Protein AF-A0A1I5S635-F1 (afdb_monomer_lite)

Structure (mmCIF, N/CA/C/O backbone):
data_AF-A0A1I5S635-F1
#
_entry.id 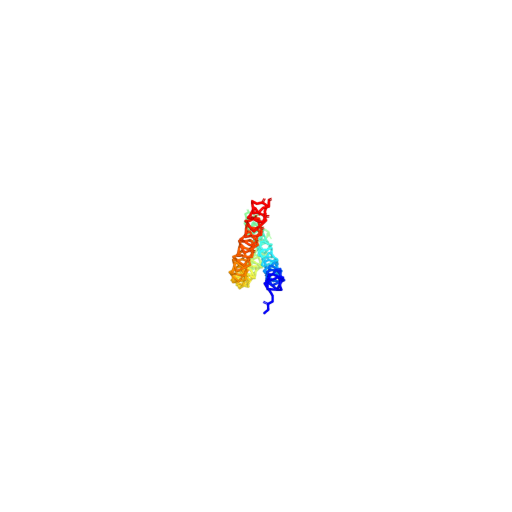  AF-A0A1I5S635-F1
#
loop_
_atom_site.group_PDB
_atom_site.id
_atom_site.type_symbol
_atom_site.label_atom_id
_atom_site.label_alt_id
_atom_site.label_comp_id
_atom_site.label_asym_id
_atom_site.label_entity_id
_atom_site.label_seq_id
_atom_site.pdbx_PDB_ins_code
_atom_site.Cartn_x
_atom_site.Cartn_y
_atom_site.Cartn_z
_atom_site.occupancy
_atom_site.B_iso_or_equiv
_atom_site.auth_seq_id
_atom_site.auth_comp_id
_atom_site.auth_asym_id
_atom_site.auth_atom_id
_atom_site.pdbx_PDB_model_num
ATOM 1 N N . MET A 1 1 ? -28.260 -6.315 23.569 1.00 61.22 1 MET A N 1
ATOM 2 C CA . MET A 1 1 ? -27.018 -7.091 23.327 1.00 61.22 1 MET A CA 1
ATOM 3 C C . MET A 1 1 ? -26.053 -6.811 24.481 1.00 61.22 1 MET A C 1
ATOM 5 O O . MET A 1 1 ? -25.896 -5.645 24.804 1.00 61.22 1 MET A O 1
ATOM 9 N N . SER A 1 2 ? -25.472 -7.822 25.145 1.00 85.19 2 SER A N 1
ATOM 10 C CA . SER A 1 2 ? -24.542 -7.594 26.277 1.00 85.19 2 SER A CA 1
ATOM 11 C C . SER A 1 2 ? -23.299 -6.807 25.829 1.00 85.19 2 SER A C 1
ATOM 13 O O . SER A 1 2 ? -22.791 -7.049 24.735 1.00 85.19 2 SER A O 1
ATOM 15 N N . GLU A 1 3 ? -22.788 -5.899 26.664 1.00 88.12 3 GLU A N 1
ATOM 16 C CA . GLU A 1 3 ? -21.602 -5.075 26.373 1.00 88.12 3 GLU A CA 1
ATOM 17 C C . GLU A 1 3 ? -20.357 -5.927 26.067 1.00 88.12 3 GLU A C 1
ATOM 19 O O . GLU A 1 3 ? -19.627 -5.655 25.117 1.00 88.12 3 GLU A O 1
ATOM 24 N N . SER A 1 4 ? -20.198 -7.063 26.755 1.00 90.56 4 SER A N 1
ATOM 25 C CA . SER A 1 4 ? -19.163 -8.063 26.446 1.00 90.56 4 SER A CA 1
ATOM 26 C C . SER A 1 4 ? -19.337 -8.693 25.055 1.00 90.56 4 SER A C 1
ATOM 28 O O . SER A 1 4 ? -18.358 -8.997 24.372 1.00 90.56 4 SER A O 1
ATOM 30 N N . ARG A 1 5 ? -20.581 -8.901 24.602 1.00 93.50 5 ARG A N 1
ATOM 31 C CA . ARG A 1 5 ? -20.861 -9.393 23.242 1.00 93.50 5 ARG A CA 1
ATOM 32 C C . ARG A 1 5 ? -20.556 -8.310 22.201 1.00 93.50 5 ARG A C 1
ATOM 34 O O . ARG A 1 5 ? -20.018 -8.639 21.151 1.00 93.50 5 ARG A O 1
ATOM 41 N N . ARG A 1 6 ? -20.833 -7.036 22.510 1.00 94.19 6 ARG A N 1
ATOM 42 C CA . ARG A 1 6 ? -20.507 -5.889 21.646 1.00 94.19 6 ARG A CA 1
ATOM 43 C C . ARG A 1 6 ? -18.997 -5.716 21.462 1.00 94.19 6 ARG A C 1
ATOM 45 O O . ARG A 1 6 ? -18.558 -5.601 20.327 1.00 94.19 6 ARG A O 1
ATOM 52 N N . ILE A 1 7 ? -18.216 -5.749 22.545 1.00 96.44 7 ILE A N 1
ATOM 53 C CA . ILE A 1 7 ? -16.745 -5.661 22.483 1.00 96.44 7 ILE A CA 1
ATOM 54 C C . ILE A 1 7 ? -16.181 -6.796 21.623 1.00 96.44 7 ILE A C 1
ATOM 56 O O . ILE A 1 7 ? -15.429 -6.532 20.695 1.00 96.44 7 ILE A O 1
ATOM 60 N N . ARG A 1 8 ? -16.623 -8.042 21.851 1.00 96.69 8 ARG A N 1
ATOM 61 C CA . ARG A 1 8 ? -16.191 -9.193 21.040 1.00 96.69 8 ARG A CA 1
ATOM 62 C C . ARG A 1 8 ? -16.535 -9.051 19.558 1.00 96.69 8 ARG A C 1
ATOM 64 O O . ARG A 1 8 ? -15.722 -9.414 18.717 1.00 96.69 8 ARG A O 1
ATOM 71 N N . ALA A 1 9 ? -17.723 -8.542 19.235 1.00 96.88 9 ALA A N 1
ATOM 72 C CA . ALA A 1 9 ? -18.114 -8.303 17.849 1.00 96.88 9 ALA A CA 1
ATOM 73 C C . ALA A 1 9 ? -17.224 -7.237 17.185 1.00 96.88 9 ALA A C 1
ATOM 75 O O . ALA A 1 9 ? -16.751 -7.448 16.073 1.00 96.88 9 ALA A O 1
ATOM 76 N N . LEU A 1 10 ? -16.945 -6.135 17.888 1.00 96.75 10 LEU A N 1
ATOM 77 C CA . LEU A 1 10 ? -16.045 -5.082 17.412 1.00 96.75 10 LEU A CA 1
ATOM 78 C C . LEU A 1 10 ? -14.601 -5.583 17.246 1.00 96.75 10 LEU A C 1
ATOM 80 O O . LEU A 1 10 ? -13.960 -5.234 16.267 1.00 96.75 10 LEU A O 1
ATOM 84 N N . ASP A 1 11 ? -14.121 -6.457 18.133 1.00 97.69 11 ASP A N 1
ATOM 85 C CA . ASP A 1 11 ? -12.808 -7.110 18.017 1.00 97.69 11 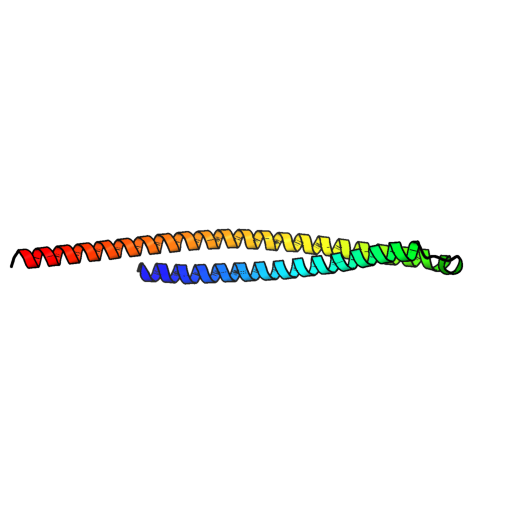ASP A CA 1
ATOM 86 C C . ASP A 1 11 ? -12.687 -8.017 16.785 1.00 97.69 11 ASP A C 1
ATOM 88 O O . ASP A 1 11 ? -11.623 -8.136 16.178 1.00 97.69 11 ASP A O 1
ATOM 92 N N . VAL A 1 12 ? -13.757 -8.737 16.439 1.00 97.94 12 VAL A N 1
ATOM 93 C CA . VAL A 1 12 ? -13.791 -9.545 15.210 1.00 97.94 12 VAL A CA 1
ATOM 94 C C . VAL A 1 12 ? -13.818 -8.632 13.989 1.00 97.94 12 VAL A C 1
ATOM 96 O O . VAL A 1 12 ? -13.068 -8.866 13.045 1.00 97.94 12 VAL A O 1
ATOM 99 N N . LEU A 1 13 ? -14.630 -7.574 14.029 1.00 97.12 13 LEU A N 1
ATOM 100 C CA . LEU A 1 13 ? -14.726 -6.610 12.940 1.00 97.12 13 LEU A CA 1
ATOM 101 C C . LEU A 1 13 ? -13.392 -5.893 12.696 1.00 97.12 13 LEU A C 1
ATOM 103 O O . LEU A 1 13 ? -12.965 -5.806 11.553 1.00 97.12 13 LEU A O 1
ATOM 107 N N . GLU A 1 14 ? -12.707 -5.429 13.744 1.00 97.56 14 GLU A N 1
ATOM 108 C CA . GLU A 1 14 ? -11.400 -4.773 13.618 1.00 97.56 14 GLU A CA 1
ATOM 109 C C . GLU A 1 14 ? -10.379 -5.700 12.947 1.00 97.56 14 GLU A C 1
ATOM 111 O O . GLU A 1 14 ? -9.684 -5.295 12.017 1.00 97.56 14 GLU A O 1
ATOM 116 N N . ARG A 1 15 ? -10.316 -6.968 13.377 1.00 97.75 15 ARG A N 1
ATOM 117 C CA . ARG A 1 15 ? -9.416 -7.966 12.782 1.00 97.75 15 ARG A CA 1
ATOM 118 C C . ARG A 1 15 ? -9.736 -8.237 11.317 1.00 97.75 15 ARG A C 1
ATOM 120 O O . ARG A 1 15 ? -8.811 -8.325 10.516 1.00 97.75 15 ARG A O 1
ATOM 127 N N . LEU A 1 16 ? -11.017 -8.333 10.967 1.00 96.88 16 LEU A N 1
ATOM 128 C CA . LEU A 1 16 ? -11.443 -8.496 9.580 1.00 96.88 16 LEU A CA 1
ATOM 129 C C . LEU A 1 16 ? -11.010 -7.298 8.725 1.00 96.88 16 LEU A C 1
ATOM 131 O O . LEU A 1 16 ? -10.365 -7.490 7.702 1.00 96.88 16 LEU A O 1
ATOM 135 N N . ARG A 1 17 ? -11.288 -6.067 9.171 1.00 95.38 17 ARG A N 1
ATOM 136 C CA . ARG A 1 17 ? -10.915 -4.846 8.433 1.00 95.38 17 ARG A CA 1
ATOM 137 C C . ARG A 1 17 ? -9.408 -4.688 8.279 1.00 95.38 17 ARG A C 1
ATOM 139 O O . ARG A 1 17 ? -8.935 -4.290 7.220 1.00 95.38 17 ARG A O 1
ATOM 146 N N . ARG A 1 18 ? -8.649 -5.044 9.316 1.00 97.69 18 ARG A N 1
ATOM 147 C CA . ARG A 1 18 ? -7.187 -5.090 9.253 1.00 97.69 18 ARG A CA 1
ATOM 148 C C . ARG A 1 18 ? -6.712 -6.077 8.189 1.00 97.69 18 ARG A C 1
ATOM 150 O O . ARG A 1 18 ? -5.865 -5.718 7.384 1.00 97.69 18 ARG A O 1
ATOM 157 N N . HIS A 1 19 ? -7.289 -7.276 8.156 1.00 97.69 19 HIS A N 1
ATOM 158 C CA . HIS A 1 19 ? -6.942 -8.278 7.155 1.00 97.69 19 HIS A CA 1
ATOM 159 C C . HIS A 1 19 ? -7.272 -7.821 5.727 1.00 97.69 19 HIS A C 1
ATOM 161 O O . HIS A 1 19 ? -6.443 -7.975 4.838 1.00 97.69 19 HIS A O 1
ATOM 167 N N . GLU A 1 20 ? -8.446 -7.222 5.511 1.00 94.75 20 GLU A N 1
ATOM 168 C CA . GLU A 1 20 ? -8.828 -6.644 4.215 1.00 94.75 20 GLU A CA 1
ATOM 169 C C . GLU A 1 20 ? -7.812 -5.586 3.758 1.00 94.75 20 GLU A C 1
ATOM 171 O O . GLU A 1 20 ? -7.302 -5.663 2.646 1.00 94.75 20 GLU A O 1
ATOM 176 N N . MET A 1 21 ? -7.440 -4.652 4.640 1.00 97.31 21 MET A N 1
ATOM 177 C CA . MET A 1 21 ? -6.421 -3.637 4.346 1.00 97.31 21 MET A CA 1
ATOM 178 C C . MET A 1 21 ? -5.053 -4.261 4.016 1.00 97.31 21 MET A C 1
ATOM 180 O O . MET A 1 21 ? -4.372 -3.809 3.101 1.00 97.31 21 MET A O 1
ATOM 184 N N . GLU A 1 22 ? -4.639 -5.302 4.744 1.00 97.62 22 GLU A N 1
ATOM 185 C CA . GLU A 1 22 ? -3.378 -6.017 4.500 1.00 97.62 22 GLU A CA 1
ATOM 186 C C . GLU A 1 22 ? -3.369 -6.782 3.168 1.00 97.62 22 GLU A C 1
ATOM 188 O O . GLU A 1 22 ? -2.305 -6.984 2.583 1.00 97.62 22 GLU A O 1
ATOM 193 N N . VAL A 1 23 ? -4.523 -7.243 2.680 1.00 96.62 23 VAL A N 1
ATOM 194 C CA . VAL A 1 23 ? -4.640 -7.824 1.333 1.00 96.62 23 VAL A CA 1
ATOM 195 C C . VAL A 1 23 ? -4.385 -6.745 0.283 1.00 96.62 23 VAL A C 1
ATOM 197 O O . VAL A 1 23 ? -3.462 -6.903 -0.512 1.00 96.62 23 VAL A O 1
ATOM 200 N N . GLU A 1 24 ? -5.104 -5.623 0.344 1.00 95.44 24 GLU A N 1
ATOM 201 C CA . GLU A 1 24 ? -4.948 -4.522 -0.622 1.00 95.44 24 GLU A CA 1
ATOM 202 C C . GLU A 1 24 ? -3.522 -3.942 -0.610 1.00 95.44 24 GLU A C 1
ATOM 204 O O . GLU A 1 24 ? -2.918 -3.698 -1.653 1.00 95.44 24 GLU A O 1
ATOM 209 N N . ALA A 1 25 ? -2.927 -3.792 0.579 1.00 97.50 25 ALA A N 1
ATOM 210 C CA . ALA A 1 25 ? -1.561 -3.293 0.724 1.00 97.50 25 ALA A CA 1
ATOM 211 C C . ALA A 1 25 ? -0.511 -4.248 0.131 1.00 97.50 25 ALA A C 1
ATOM 213 O O . ALA A 1 25 ? 0.522 -3.797 -0.370 1.00 97.50 25 ALA A O 1
ATOM 214 N N . ARG A 1 26 ? -0.754 -5.565 0.176 1.00 98.12 26 ARG A N 1
ATOM 215 C CA . ARG A 1 26 ? 0.133 -6.552 -0.453 1.00 98.12 26 ARG A CA 1
ATOM 216 C C . ARG A 1 26 ? 0.067 -6.469 -1.970 1.00 98.12 26 ARG A C 1
ATOM 218 O O . ARG A 1 26 ? 1.125 -6.432 -2.594 1.00 98.12 26 ARG A O 1
ATOM 225 N N . GLU A 1 27 ? -1.130 -6.382 -2.544 1.00 97.12 27 GLU A N 1
ATOM 226 C CA . GLU A 1 27 ? -1.299 -6.215 -3.993 1.00 97.12 27 GLU A CA 1
ATOM 227 C C . GLU A 1 27 ? -0.651 -4.914 -4.485 1.00 97.12 27 GLU A C 1
ATOM 229 O O . GLU A 1 27 ? 0.125 -4.929 -5.444 1.00 97.12 27 GLU A O 1
ATOM 234 N N . LEU A 1 28 ? -0.832 -3.809 -3.751 1.00 98.06 28 LEU A N 1
ATOM 235 C CA . LEU A 1 28 ? -0.128 -2.554 -4.023 1.00 98.06 28 LEU A CA 1
ATOM 236 C C . LEU A 1 28 ? 1.397 -2.738 -4.012 1.00 98.06 28 LEU A C 1
ATOM 238 O O . LEU A 1 28 ? 2.095 -2.250 -4.903 1.00 98.06 28 LEU A O 1
ATOM 242 N N . GLY A 1 29 ? 1.928 -3.462 -3.024 1.00 98.06 29 GLY A N 1
ATOM 243 C CA . GLY A 1 29 ? 3.353 -3.781 -2.939 1.00 98.06 29 GLY A CA 1
ATOM 244 C C . GLY A 1 29 ? 3.863 -4.568 -4.150 1.00 98.06 29 GLY A C 1
ATOM 245 O O . GLY A 1 29 ? 4.932 -4.253 -4.678 1.00 98.06 29 GLY A O 1
ATOM 246 N N . LEU A 1 30 ? 3.091 -5.547 -4.633 1.00 98.06 30 LEU A N 1
ATOM 247 C CA . LEU A 1 30 ? 3.421 -6.319 -5.836 1.00 98.06 30 LEU A CA 1
ATOM 248 C C . LEU A 1 30 ? 3.444 -5.434 -7.088 1.00 98.06 30 LEU A C 1
ATOM 250 O O . LEU A 1 30 ? 4.393 -5.514 -7.872 1.00 98.06 30 LEU A O 1
ATOM 254 N N . LEU A 1 31 ? 2.453 -4.553 -7.256 1.00 97.81 31 LEU A N 1
ATOM 255 C CA . LEU A 1 31 ? 2.401 -3.606 -8.376 1.00 97.81 31 LEU A CA 1
ATOM 256 C C . LEU A 1 31 ? 3.588 -2.642 -8.357 1.00 97.81 31 LEU A C 1
ATOM 258 O O . LEU A 1 31 ? 4.269 -2.481 -9.370 1.00 97.81 31 LEU A O 1
ATOM 262 N N . ARG A 1 32 ? 3.907 -2.061 -7.194 1.00 98.12 32 ARG A N 1
ATOM 263 C CA . ARG A 1 32 ? 5.086 -1.193 -7.032 1.00 98.12 32 ARG A CA 1
ATOM 264 C C . ARG A 1 32 ? 6.389 -1.940 -7.334 1.00 98.12 32 ARG A C 1
ATOM 266 O O . ARG A 1 32 ? 7.289 -1.363 -7.943 1.00 98.12 32 ARG A O 1
ATOM 273 N N . GLY A 1 33 ? 6.473 -3.223 -6.979 1.00 98.25 33 GLY A N 1
ATOM 274 C CA . GLY A 1 33 ? 7.585 -4.099 -7.354 1.00 98.25 33 GLY A CA 1
ATOM 275 C C . GLY A 1 33 ? 7.736 -4.250 -8.871 1.00 98.25 33 GLY A C 1
ATOM 276 O O . GLY A 1 33 ? 8.826 -4.031 -9.399 1.00 98.25 33 GLY A O 1
ATOM 277 N N . ARG A 1 34 ? 6.639 -4.542 -9.583 1.00 98.12 34 ARG A N 1
ATOM 278 C CA . ARG A 1 34 ? 6.632 -4.656 -11.054 1.00 98.12 34 ARG A CA 1
ATOM 279 C C . ARG A 1 34 ? 6.985 -3.339 -11.744 1.00 98.12 34 ARG A C 1
ATOM 281 O O . ARG A 1 34 ? 7.764 -3.343 -12.692 1.00 98.12 34 ARG A O 1
ATOM 288 N N . ILE A 1 35 ? 6.475 -2.211 -11.244 1.00 98.31 35 ILE A N 1
ATOM 289 C CA . ILE A 1 35 ? 6.837 -0.873 -11.743 1.00 98.31 35 ILE A CA 1
ATOM 290 C C . ILE A 1 35 ? 8.348 -0.657 -11.624 1.00 98.31 35 ILE A C 1
ATOM 292 O O . ILE A 1 35 ? 8.994 -0.239 -12.584 1.00 98.31 35 ILE A O 1
ATOM 296 N N . ALA A 1 36 ? 8.930 -0.977 -10.464 1.00 98.38 36 ALA A N 1
ATOM 297 C CA . ALA A 1 36 ? 10.364 -0.829 -10.246 1.00 98.38 36 ALA A CA 1
ATOM 298 C C . ALA A 1 36 ? 11.190 -1.736 -11.172 1.00 98.38 36 ALA A C 1
ATOM 300 O O . ALA A 1 36 ? 12.241 -1.319 -11.658 1.00 98.38 36 ALA A O 1
ATOM 301 N N . GLU A 1 37 ? 10.727 -2.957 -11.436 1.00 98.00 37 GLU A N 1
ATOM 302 C CA . GLU A 1 37 ? 11.366 -3.874 -12.381 1.00 98.00 37 GLU A CA 1
ATOM 303 C C . GLU A 1 37 ? 11.352 -3.320 -13.812 1.00 98.00 37 GLU A C 1
ATOM 305 O O . GLU A 1 37 ? 12.408 -3.225 -14.441 1.00 98.00 37 GLU A O 1
ATOM 310 N N . GLN A 1 38 ? 10.193 -2.864 -14.295 1.00 97.94 38 GLN A N 1
ATOM 311 C CA . GLN A 1 38 ? 10.068 -2.267 -15.627 1.00 97.94 38 GLN A CA 1
ATOM 312 C C . GLN A 1 38 ? 10.888 -0.980 -15.763 1.00 97.94 38 GLN A C 1
ATOM 314 O O . GLN A 1 38 ? 11.540 -0.761 -16.784 1.00 97.94 38 GLN A O 1
ATOM 319 N N . ALA A 1 39 ? 10.934 -0.152 -14.716 1.00 98.12 39 ALA A N 1
ATOM 320 C CA . ALA A 1 39 ? 11.762 1.050 -14.693 1.00 98.12 39 ALA A CA 1
ATOM 321 C C . ALA A 1 39 ? 13.254 0.708 -14.813 1.00 98.12 39 ALA A C 1
ATOM 323 O O . ALA A 1 39 ? 13.950 1.291 -15.642 1.00 98.12 39 ALA A O 1
ATOM 324 N N . ARG A 1 40 ? 13.738 -0.290 -14.061 1.00 98.19 40 ARG A N 1
ATOM 325 C CA . ARG A 1 40 ? 15.130 -0.762 -14.170 1.00 98.19 40 ARG A CA 1
ATOM 326 C C . ARG A 1 40 ? 15.439 -1.325 -15.553 1.00 98.19 40 ARG A C 1
ATOM 328 O O . ARG A 1 40 ? 16.522 -1.069 -16.082 1.00 98.19 40 ARG A O 1
ATOM 335 N N . HIS A 1 41 ? 14.511 -2.082 -16.136 1.00 96.88 41 HIS A N 1
ATOM 336 C CA . HIS A 1 41 ? 14.667 -2.626 -17.482 1.00 96.88 41 HIS A CA 1
ATOM 337 C C . HIS A 1 41 ? 14.785 -1.504 -18.521 1.00 96.88 41 HIS A C 1
ATOM 339 O O . HIS A 1 41 ? 15.770 -1.449 -19.257 1.00 96.88 41 HIS A O 1
ATOM 345 N N . ARG A 1 42 ? 13.857 -0.542 -18.499 1.00 97.44 42 ARG A N 1
ATOM 346 C CA . ARG A 1 42 ? 13.892 0.667 -19.332 1.00 97.44 42 ARG A CA 1
ATOM 347 C C . ARG A 1 42 ? 15.208 1.431 -19.183 1.00 97.44 42 ARG A C 1
ATOM 349 O O . ARG A 1 42 ? 15.797 1.833 -20.183 1.00 97.44 42 ARG A O 1
ATOM 356 N N . ASP A 1 43 ? 15.672 1.642 -17.956 1.00 97.56 43 ASP A N 1
ATOM 357 C CA . ASP A 1 43 ? 16.892 2.410 -17.692 1.00 97.56 43 ASP A CA 1
ATOM 358 C C . ASP A 1 43 ? 18.142 1.660 -18.180 1.00 97.56 43 ASP A C 1
ATOM 360 O O . ASP A 1 43 ? 19.052 2.272 -18.738 1.00 97.56 43 ASP A O 1
ATOM 364 N N . THR A 1 44 ? 18.143 0.326 -18.085 1.00 96.69 44 THR A N 1
ATOM 365 C CA . THR A 1 44 ? 19.181 -0.533 -18.679 1.00 96.69 44 THR A CA 1
ATOM 366 C C . THR A 1 44 ? 19.195 -0.415 -20.203 1.00 96.69 44 THR A C 1
ATOM 368 O O . THR A 1 44 ? 20.263 -0.276 -20.797 1.00 96.69 44 THR A O 1
ATOM 371 N N . LEU A 1 45 ? 18.024 -0.433 -20.848 1.00 94.75 45 LEU A N 1
ATOM 372 C CA . LEU A 1 45 ? 17.917 -0.244 -22.297 1.00 94.75 45 LEU A CA 1
ATOM 373 C C . LEU A 1 45 ? 18.402 1.148 -22.718 1.00 94.75 45 LEU A C 1
ATOM 375 O O . LEU A 1 45 ? 19.139 1.271 -23.693 1.00 94.75 45 LEU A O 1
ATOM 379 N N . LYS A 1 46 ? 18.050 2.195 -21.962 1.00 94.62 46 LYS A N 1
ATOM 380 C CA . LYS A 1 46 ? 18.535 3.565 -22.197 1.00 94.62 46 LYS A CA 1
ATOM 381 C C . LYS A 1 46 ? 20.058 3.654 -22.070 1.00 94.62 46 LYS A C 1
ATOM 383 O O . LYS A 1 46 ? 20.685 4.271 -22.924 1.00 94.62 46 LYS A O 1
ATOM 388 N N . ALA A 1 47 ? 20.649 3.017 -21.059 1.00 93.69 47 ALA A N 1
ATOM 389 C CA . ALA A 1 47 ? 22.101 2.971 -20.892 1.00 93.69 47 ALA A CA 1
ATOM 390 C C . ALA 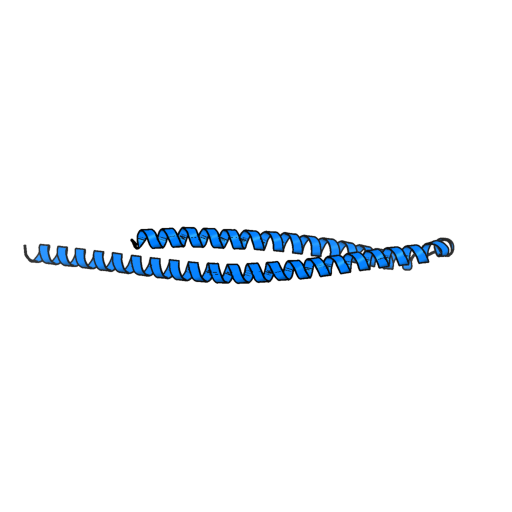A 1 47 ? 22.787 2.257 -22.068 1.00 93.69 47 ALA A C 1
ATOM 392 O O . ALA A 1 47 ? 23.657 2.842 -22.706 1.00 93.69 47 ALA A O 1
ATOM 393 N N . ARG A 1 48 ? 22.317 1.056 -22.441 1.00 90.94 48 ARG A N 1
ATOM 394 C CA . ARG A 1 48 ? 22.837 0.319 -23.609 1.00 90.94 48 ARG A CA 1
ATOM 395 C C . ARG A 1 48 ? 22.747 1.128 -24.896 1.00 90.94 48 ARG A C 1
ATOM 397 O O . ARG A 1 48 ? 23.692 1.152 -25.674 1.00 90.94 48 ARG A O 1
ATOM 404 N N . LEU A 1 49 ? 21.628 1.824 -25.100 1.00 89.25 49 LEU A N 1
ATOM 405 C CA . LEU A 1 49 ? 21.436 2.688 -26.259 1.00 89.25 49 LEU A CA 1
ATOM 406 C C . LEU A 1 49 ? 22.515 3.776 -26.332 1.00 89.25 49 LEU A C 1
ATOM 408 O O . LEU A 1 49 ? 23.045 4.036 -27.409 1.00 89.25 49 LEU A O 1
ATOM 412 N N . VAL A 1 50 ? 22.840 4.408 -25.202 1.00 88.38 50 VAL A N 1
ATOM 413 C CA . VAL A 1 50 ? 23.889 5.432 -25.124 1.00 88.38 50 VAL A CA 1
ATOM 414 C C . VAL A 1 50 ? 25.261 4.818 -25.392 1.00 88.38 50 VAL A C 1
ATOM 416 O O . VAL A 1 50 ? 25.981 5.335 -26.246 1.00 88.38 50 VAL A O 1
ATOM 419 N N . ASP A 1 51 ? 25.599 3.718 -24.724 1.00 87.12 51 ASP A N 1
ATOM 420 C CA . ASP A 1 51 ? 26.916 3.079 -24.824 1.00 87.12 51 ASP A CA 1
ATOM 421 C C . ASP A 1 51 ? 27.206 2.583 -26.248 1.00 87.12 51 ASP A C 1
ATOM 423 O O . ASP A 1 51 ? 28.251 2.893 -26.825 1.00 87.12 51 ASP A O 1
ATOM 427 N N . GLU A 1 52 ? 26.254 1.880 -26.863 1.00 82.75 52 GLU A N 1
ATOM 428 C CA . GLU A 1 52 ? 26.414 1.335 -28.213 1.00 82.75 52 GLU A CA 1
ATOM 429 C C . GLU A 1 52 ? 26.427 2.433 -29.283 1.00 82.75 52 GLU A C 1
ATOM 431 O O . GLU A 1 52 ? 27.131 2.307 -30.282 1.00 82.75 52 GLU A O 1
ATOM 436 N N . THR A 1 53 ? 25.738 3.559 -29.059 1.00 79.44 53 THR A N 1
ATOM 437 C CA . THR A 1 53 ? 25.788 4.701 -29.989 1.00 79.44 53 THR A CA 1
ATOM 438 C C . THR A 1 53 ? 27.150 5.415 -29.967 1.00 79.44 53 THR A C 1
ATOM 440 O O . THR A 1 53 ? 27.562 5.980 -30.979 1.00 79.44 53 THR A O 1
ATOM 443 N N . HIS A 1 54 ? 27.881 5.384 -28.847 1.00 78.19 54 HIS A N 1
ATOM 444 C CA . HIS A 1 54 ? 29.215 5.995 -28.748 1.00 78.19 54 HIS A CA 1
ATOM 445 C C . HIS A 1 54 ? 30.337 5.111 -29.320 1.00 78.19 54 HIS A C 1
ATOM 447 O O . HIS A 1 54 ? 31.377 5.634 -29.714 1.00 78.19 54 HIS A O 1
ATOM 453 N N . GLY A 1 55 ? 30.145 3.788 -29.373 1.00 70.94 55 GLY A N 1
ATOM 454 C CA . GLY A 1 55 ? 31.169 2.814 -29.779 1.00 70.94 55 GLY A CA 1
ATOM 455 C C . GLY A 1 55 ? 31.180 2.417 -31.261 1.00 70.94 55 GLY A C 1
ATOM 456 O O . GLY A 1 55 ? 31.880 1.472 -31.623 1.00 70.94 55 GLY A O 1
ATOM 457 N N . LEU A 1 56 ? 30.398 3.072 -32.123 1.00 67.88 56 LEU A N 1
ATOM 458 C CA . LEU A 1 56 ? 30.175 2.600 -33.495 1.00 67.88 56 LEU A CA 1
ATOM 459 C C . LEU A 1 56 ? 31.369 2.796 -34.434 1.00 67.88 56 LEU A C 1
ATOM 461 O O . LEU A 1 56 ? 31.859 3.905 -34.642 1.00 67.88 56 LEU A O 1
ATOM 465 N N . THR A 1 57 ? 31.755 1.700 -35.089 1.00 69.75 57 THR A N 1
ATOM 466 C CA . THR A 1 57 ? 32.668 1.673 -36.236 1.00 69.75 57 THR A CA 1
ATOM 467 C C . THR A 1 57 ? 31.889 1.744 -37.557 1.00 69.75 57 THR A C 1
ATOM 469 O O . THR A 1 57 ? 30.693 1.448 -37.617 1.00 69.75 57 THR A O 1
ATOM 472 N N . LEU A 1 58 ? 32.573 2.116 -38.648 1.00 62.22 58 LEU A N 1
ATOM 473 C CA . LEU A 1 58 ? 31.990 2.275 -39.993 1.00 62.22 58 LEU A CA 1
ATOM 474 C C . LEU A 1 58 ? 31.263 1.008 -40.505 1.00 62.22 58 LEU A C 1
ATOM 476 O O . LEU A 1 58 ? 30.354 1.098 -41.325 1.00 62.22 58 LEU A O 1
ATOM 480 N N . GLU A 1 59 ? 31.656 -0.165 -40.006 1.00 71.12 59 GLU A N 1
ATOM 481 C CA . GLU A 1 59 ? 31.163 -1.491 -40.405 1.00 71.12 59 GLU A CA 1
ATOM 482 C C . GLU A 1 59 ? 29.805 -1.848 -39.769 1.00 71.12 59 GLU A C 1
ATOM 484 O O . GLU A 1 59 ? 29.037 -2.616 -40.345 1.00 71.12 59 GLU A O 1
ATOM 489 N N . GLY A 1 60 ? 29.474 -1.264 -38.610 1.00 70.50 60 GLY A N 1
ATOM 490 C CA . GLY A 1 60 ? 28.204 -1.491 -37.901 1.00 70.50 60 GLY A CA 1
ATOM 491 C C . GLY A 1 60 ? 27.047 -0.600 -38.370 1.00 70.50 60 GLY A C 1
ATOM 492 O O . GLY A 1 60 ? 25.892 -0.839 -38.010 1.00 70.50 60 GLY A O 1
ATOM 493 N N . ALA A 1 61 ? 27.332 0.409 -39.199 1.00 71.94 61 ALA A N 1
ATOM 494 C CA . ALA A 1 61 ? 26.367 1.416 -39.644 1.00 71.94 61 ALA A CA 1
ATOM 495 C C . ALA A 1 61 ? 25.067 0.856 -40.273 1.00 71.94 61 ALA A C 1
ATOM 497 O O . ALA A 1 61 ? 24.008 1.428 -40.000 1.00 71.94 61 ALA A O 1
ATOM 498 N N . PRO A 1 62 ? 25.074 -0.251 -41.051 1.00 80.50 62 PRO A N 1
ATOM 499 C CA . PRO A 1 62 ? 23.845 -0.804 -41.632 1.00 80.50 62 PRO A CA 1
ATOM 500 C C . PRO A 1 62 ? 22.847 -1.350 -40.601 1.00 80.50 62 PRO A C 1
ATOM 502 O O . PRO A 1 62 ? 21.644 -1.296 -40.836 1.00 80.50 62 PRO A O 1
ATOM 505 N N . TYR A 1 63 ? 23.324 -1.850 -39.457 1.00 81.50 63 TYR A N 1
ATOM 506 C CA . TYR A 1 63 ? 22.484 -2.479 -38.425 1.00 81.50 63 TYR A CA 1
ATOM 507 C C . TYR A 1 63 ? 21.996 -1.487 -37.364 1.00 81.50 63 TYR A C 1
ATOM 509 O O . TYR A 1 63 ? 21.035 -1.752 -36.640 1.00 81.50 63 TYR A O 1
ATOM 517 N N . LEU A 1 64 ? 22.636 -0.319 -37.291 1.00 83.25 64 LEU A N 1
ATOM 518 C CA . LEU A 1 64 ? 22.368 0.692 -36.279 1.00 83.25 64 LEU A CA 1
ATOM 519 C C . LEU A 1 64 ? 20.925 1.199 -36.320 1.00 83.25 64 LEU A C 1
ATOM 521 O O . LEU A 1 64 ? 20.291 1.349 -35.280 1.00 83.25 64 LEU A O 1
ATOM 525 N N . ALA A 1 65 ? 20.392 1.472 -37.510 1.00 85.19 65 ALA A N 1
ATOM 526 C CA . ALA A 1 65 ? 19.057 2.051 -37.641 1.00 85.19 65 ALA A CA 1
ATOM 527 C C . ALA A 1 65 ? 17.965 1.122 -37.085 1.00 85.19 65 ALA A C 1
ATOM 529 O O . ALA A 1 65 ? 17.048 1.587 -36.401 1.00 85.19 65 ALA A O 1
ATOM 530 N N . ASP A 1 66 ? 18.080 -0.181 -37.342 1.00 89.00 66 ASP A N 1
ATOM 531 C CA . ASP A 1 66 ? 17.121 -1.176 -36.864 1.00 89.00 66 ASP A CA 1
ATOM 532 C C . ASP A 1 66 ? 17.300 -1.463 -35.373 1.00 89.00 66 ASP A C 1
ATOM 534 O O . ASP A 1 66 ? 16.306 -1.529 -34.649 1.00 89.00 66 ASP A O 1
ATOM 538 N N . PHE A 1 67 ? 18.543 -1.503 -34.884 1.00 88.44 67 PHE A N 1
ATOM 539 C CA . PHE A 1 67 ? 18.831 -1.574 -33.451 1.00 88.44 67 PHE A CA 1
ATOM 540 C C . PHE A 1 67 ? 18.223 -0.390 -32.683 1.00 88.44 67 PHE A C 1
ATOM 542 O O . PHE A 1 67 ? 17.445 -0.591 -31.749 1.00 88.44 67 PHE A O 1
ATOM 549 N N . LEU A 1 68 ? 18.493 0.851 -33.113 1.00 89.44 68 LEU A N 1
ATOM 550 C CA . LEU A 1 68 ? 17.945 2.060 -32.484 1.00 89.44 68 LEU A CA 1
ATOM 551 C C . LEU A 1 68 ? 16.413 2.044 -32.482 1.00 89.44 68 LEU A C 1
ATOM 553 O O . LEU A 1 68 ? 15.788 2.466 -31.507 1.00 89.44 68 LEU A O 1
ATOM 557 N N . ARG A 1 69 ? 15.796 1.571 -33.572 1.00 91.62 69 ARG A N 1
ATOM 558 C CA . ARG A 1 69 ? 14.339 1.453 -33.681 1.00 91.62 69 ARG A CA 1
ATOM 559 C C . ARG A 1 69 ? 13.789 0.421 -32.698 1.00 91.62 69 ARG A C 1
ATOM 561 O O . ARG A 1 69 ? 12.829 0.737 -32.000 1.00 91.62 69 ARG A O 1
ATOM 568 N N . SER A 1 70 ? 14.401 -0.761 -32.620 1.00 93.94 70 SER A N 1
ATOM 569 C CA . SER A 1 70 ? 13.996 -1.833 -31.702 1.00 93.94 70 SER A CA 1
ATOM 570 C C . SER A 1 70 ? 14.119 -1.393 -30.246 1.00 93.94 70 SER A C 1
ATOM 572 O O . SER A 1 70 ? 13.150 -1.456 -29.497 1.00 93.94 70 SER A O 1
ATOM 574 N N . MET A 1 71 ? 15.269 -0.830 -29.865 1.00 93.69 71 MET A N 1
ATOM 575 C CA . MET A 1 71 ? 15.516 -0.345 -28.505 1.00 93.69 71 MET A CA 1
ATOM 576 C C . MET A 1 71 ? 14.528 0.750 -28.092 1.00 93.69 71 MET A C 1
ATOM 578 O O . MET A 1 71 ? 14.009 0.738 -26.979 1.00 93.69 71 MET A O 1
ATOM 582 N N . ARG A 1 72 ? 14.223 1.696 -28.991 1.00 94.25 72 ARG A N 1
ATOM 583 C CA . ARG A 1 72 ? 13.208 2.730 -28.732 1.00 94.25 72 ARG A CA 1
ATOM 584 C C . ARG A 1 72 ? 11.812 2.138 -28.573 1.00 94.25 72 ARG A C 1
ATOM 586 O O . ARG A 1 72 ? 11.064 2.614 -27.724 1.00 94.25 72 ARG A O 1
ATOM 593 N N . ALA A 1 73 ? 11.464 1.125 -29.365 1.00 96.81 73 ALA A N 1
ATOM 594 C CA . ALA A 1 73 ? 10.186 0.435 -29.242 1.00 96.81 73 ALA A CA 1
ATOM 595 C C . ALA A 1 73 ? 10.071 -0.305 -27.900 1.00 96.81 73 ALA A C 1
ATOM 597 O O . ALA A 1 73 ? 9.042 -0.189 -27.240 1.00 96.81 73 ALA A O 1
ATOM 598 N N . GLU A 1 74 ? 11.128 -0.988 -27.456 1.00 96.44 74 GLU A N 1
ATOM 599 C CA . GLU A 1 74 ? 11.159 -1.662 -26.150 1.00 96.44 74 GLU A CA 1
ATOM 600 C C . GLU A 1 74 ? 11.092 -0.673 -24.979 1.00 96.44 74 GLU A C 1
ATOM 602 O O . GLU A 1 74 ? 10.318 -0.874 -24.045 1.00 96.44 74 GLU A O 1
ATOM 607 N N . ILE A 1 75 ? 11.825 0.444 -25.053 1.00 97.19 75 ILE A N 1
ATOM 608 C CA . ILE A 1 75 ? 11.739 1.526 -24.059 1.00 97.19 75 ILE A CA 1
ATOM 609 C C . ILE A 1 75 ? 10.309 2.070 -23.977 1.00 97.19 75 ILE A C 1
ATOM 611 O O . ILE A 1 75 ? 9.775 2.217 -22.879 1.00 97.19 75 ILE A O 1
ATOM 615 N N . ALA A 1 76 ? 9.678 2.341 -25.123 1.00 97.62 76 ALA A N 1
ATOM 616 C CA . ALA A 1 76 ? 8.308 2.841 -25.168 1.00 97.62 76 ALA A CA 1
ATOM 617 C C . ALA A 1 76 ? 7.303 1.812 -24.626 1.00 97.62 76 ALA A C 1
ATOM 619 O O . ALA A 1 76 ? 6.368 2.184 -23.920 1.00 97.62 76 ALA A O 1
ATOM 620 N N . ALA A 1 77 ? 7.499 0.522 -24.912 1.00 97.69 77 ALA A N 1
ATOM 621 C CA . ALA A 1 77 ? 6.668 -0.549 -24.371 1.00 97.69 77 ALA A CA 1
ATOM 622 C C . ALA A 1 77 ? 6.783 -0.634 -22.839 1.00 97.69 77 ALA A C 1
ATOM 624 O O . ALA A 1 77 ? 5.761 -0.706 -22.157 1.00 97.69 77 ALA A O 1
ATOM 625 N N . ALA A 1 78 ? 8.000 -0.543 -22.292 1.00 97.25 78 ALA A N 1
ATOM 626 C CA . ALA A 1 78 ? 8.221 -0.508 -20.848 1.00 97.25 78 ALA A CA 1
ATOM 627 C C . ALA A 1 78 ? 7.573 0.727 -20.196 1.00 97.25 78 ALA A C 1
ATOM 629 O O . ALA A 1 78 ? 6.940 0.612 -19.150 1.00 97.25 78 ALA A O 1
ATOM 630 N N . GLU A 1 79 ? 7.669 1.906 -20.821 1.00 98.06 79 GLU A N 1
ATOM 631 C CA . GLU A 1 79 ? 7.012 3.131 -20.336 1.00 98.06 79 GLU A CA 1
ATOM 632 C C . GLU A 1 79 ? 5.480 3.018 -20.343 1.00 98.06 79 GLU A C 1
ATOM 634 O O . GLU A 1 79 ? 4.829 3.424 -19.380 1.00 98.06 79 GLU A O 1
ATOM 639 N N 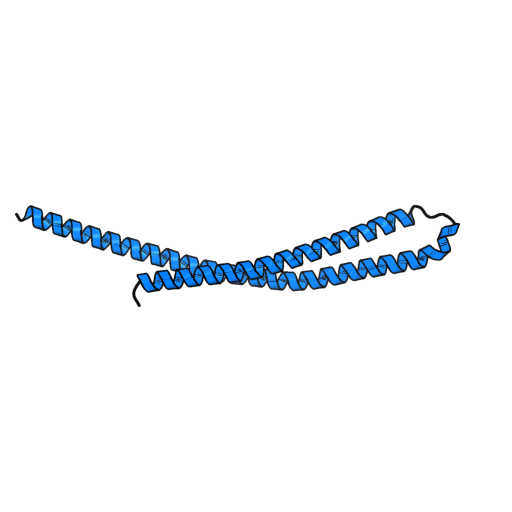. GLN A 1 80 ? 4.895 2.417 -21.383 1.00 98.12 80 GLN A N 1
ATOM 640 C CA . GLN A 1 80 ? 3.453 2.160 -21.437 1.00 98.12 80 GLN A CA 1
ATOM 641 C C . GLN A 1 80 ? 2.999 1.175 -20.359 1.00 98.12 80 GLN A C 1
ATOM 643 O O . GLN A 1 80 ? 1.937 1.364 -19.768 1.00 98.12 80 GLN A O 1
ATOM 648 N N . GLU A 1 81 ? 3.780 0.127 -20.103 1.00 97.50 81 GLU A N 1
ATOM 649 C CA . GLU A 1 81 ? 3.446 -0.857 -19.077 1.00 97.50 81 GLU A CA 1
ATOM 650 C C . GLU A 1 81 ? 3.543 -0.260 -17.671 1.00 97.50 81 GLU A C 1
ATOM 652 O O . GLU A 1 81 ? 2.636 -0.450 -16.863 1.00 97.50 81 GLU A O 1
ATOM 657 N N . ILE A 1 82 ? 4.573 0.552 -17.405 1.00 98.06 82 ILE A N 1
ATOM 658 C CA . ILE A 1 82 ? 4.680 1.335 -16.166 1.00 98.06 82 ILE A CA 1
ATOM 659 C C . ILE A 1 82 ? 3.432 2.197 -15.975 1.00 98.06 82 ILE A C 1
ATOM 661 O O . ILE A 1 82 ? 2.817 2.127 -14.918 1.00 98.06 82 ILE A O 1
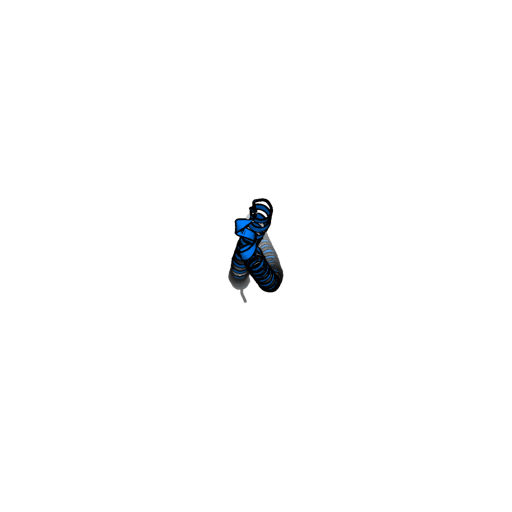ATOM 665 N N . ALA A 1 83 ? 3.013 2.947 -16.998 1.00 98.12 83 ALA A N 1
ATOM 666 C CA . ALA A 1 83 ? 1.852 3.829 -16.892 1.00 98.12 83 ALA A CA 1
ATOM 667 C C . ALA A 1 83 ? 0.551 3.067 -16.570 1.00 98.12 83 ALA A C 1
ATOM 669 O O . ALA A 1 83 ? -0.272 3.546 -15.790 1.00 98.12 83 ALA A O 1
ATOM 670 N N . LYS A 1 84 ? 0.355 1.867 -17.134 1.00 97.75 84 LYS A N 1
ATOM 671 C CA . LYS A 1 84 ? -0.799 1.013 -16.798 1.00 97.75 84 LYS A CA 1
ATOM 672 C C . LYS A 1 84 ? -0.738 0.527 -15.353 1.00 97.75 84 LYS A C 1
ATOM 674 O O . LYS A 1 84 ? -1.733 0.616 -14.638 1.00 97.75 84 LYS A O 1
ATOM 679 N N . LEU A 1 85 ? 0.426 0.039 -14.926 1.00 97.88 85 LEU A N 1
ATOM 680 C CA . LEU A 1 85 ? 0.634 -0.438 -13.561 1.00 97.88 85 LEU A CA 1
ATOM 681 C C . LEU A 1 85 ? 0.491 0.696 -12.539 1.00 97.88 85 LEU A C 1
ATOM 683 O O . LEU A 1 85 ? -0.008 0.460 -11.445 1.00 97.88 85 LEU A O 1
ATOM 687 N N . GLU A 1 86 ? 0.895 1.922 -12.878 1.00 97.44 86 GLU A N 1
ATOM 688 C CA . GLU A 1 86 ? 0.714 3.106 -12.031 1.00 97.44 86 GLU A CA 1
ATOM 689 C C . GLU A 1 86 ? -0.766 3.447 -11.839 1.00 97.44 86 GLU A C 1
ATOM 691 O O . GLU A 1 86 ? -1.181 3.685 -10.707 1.00 97.44 86 GLU A O 1
ATOM 696 N N . GLN A 1 87 ? -1.574 3.391 -12.903 1.00 97.31 87 GLN A N 1
ATOM 697 C CA . GLN A 1 87 ? -3.028 3.577 -12.795 1.00 97.31 87 GLN A CA 1
ATOM 698 C C . GLN A 1 87 ? -3.686 2.494 -11.934 1.00 97.31 87 GLN A C 1
ATOM 700 O O . GLN A 1 87 ? -4.615 2.770 -11.175 1.00 97.31 87 GLN A O 1
ATOM 705 N N . GLU A 1 88 ? -3.233 1.247 -12.050 1.00 96.31 88 GLU A N 1
ATOM 706 C CA . GLU A 1 88 ? -3.729 0.162 -11.205 1.00 96.31 88 GLU A CA 1
ATOM 707 C C . GLU A 1 88 ? -3.297 0.354 -9.745 1.00 96.31 88 GLU A C 1
ATOM 709 O O . GLU A 1 88 ? -4.118 0.234 -8.837 1.00 96.31 88 GLU A O 1
ATOM 714 N N . ALA A 1 89 ? -2.039 0.739 -9.514 1.00 97.62 89 ALA A N 1
ATOM 715 C CA . ALA A 1 89 ? -1.506 1.016 -8.186 1.00 97.62 89 ALA A CA 1
ATOM 716 C C . ALA A 1 89 ? -2.249 2.164 -7.489 1.00 97.62 89 ALA A C 1
ATOM 718 O O . ALA A 1 89 ? -2.496 2.072 -6.291 1.00 97.62 89 ALA A O 1
ATOM 719 N N . GLU A 1 90 ? -2.649 3.208 -8.217 1.00 97.38 90 GLU A N 1
ATOM 720 C CA . GLU A 1 90 ? -3.445 4.313 -7.669 1.00 97.38 90 GLU A CA 1
ATOM 721 C C . GLU A 1 90 ? -4.787 3.821 -7.104 1.00 97.38 90 GLU A C 1
ATOM 723 O O . GLU A 1 90 ? -5.159 4.178 -5.988 1.00 97.38 90 GLU A O 1
ATOM 728 N N . ARG A 1 91 ? -5.466 2.899 -7.801 1.00 96.00 91 ARG A N 1
ATOM 729 C CA . ARG A 1 91 ? -6.722 2.302 -7.308 1.00 96.00 91 ARG A CA 1
ATOM 730 C C . ARG A 1 91 ? -6.527 1.532 -6.006 1.00 96.00 91 ARG A C 1
ATOM 732 O O . ARG A 1 91 ? -7.346 1.646 -5.097 1.00 96.00 91 ARG A O 1
ATOM 739 N N . TYR A 1 92 ? -5.454 0.750 -5.915 1.00 96.00 92 TYR A N 1
ATOM 740 C CA . TYR A 1 92 ? -5.122 0.023 -4.691 1.00 96.00 92 TYR A CA 1
ATOM 741 C C . TYR A 1 92 ? -4.689 0.965 -3.562 1.00 96.00 92 TYR A C 1
ATOM 743 O O . TYR A 1 92 ? -5.003 0.717 -2.401 1.00 96.00 92 TYR A O 1
ATOM 751 N N . GLU A 1 93 ? -4.004 2.065 -3.874 1.00 97.62 93 GLU A N 1
ATOM 752 C CA . GLU A 1 93 ? -3.628 3.083 -2.893 1.00 97.62 93 GLU A CA 1
ATOM 753 C C . GLU A 1 93 ? -4.858 3.773 -2.287 1.00 97.62 93 GLU A C 1
ATOM 755 O O . GLU A 1 93 ? -4.955 3.902 -1.060 1.00 97.62 93 GLU A O 1
ATOM 760 N N . ASP A 1 94 ? -5.831 4.134 -3.123 1.00 97.56 94 ASP A N 1
ATOM 761 C CA . ASP A 1 94 ? -7.114 4.671 -2.676 1.00 97.56 94 ASP A CA 1
ATOM 762 C C . ASP A 1 94 ? -7.893 3.651 -1.836 1.00 97.56 94 ASP A C 1
ATOM 764 O O . ASP A 1 94 ? -8.381 3.988 -0.753 1.00 97.56 94 ASP A O 1
ATOM 768 N N . ALA A 1 95 ? -7.934 2.386 -2.266 1.00 96.12 95 ALA A N 1
ATOM 769 C CA . ALA A 1 95 ? -8.575 1.312 -1.510 1.00 96.12 95 ALA A CA 1
ATOM 770 C C . ALA A 1 95 ? -7.924 1.112 -0.131 1.00 96.12 95 ALA A C 1
ATOM 772 O O . ALA A 1 95 ? -8.621 1.033 0.881 1.00 96.12 95 ALA A O 1
ATOM 773 N N . VAL A 1 96 ? -6.589 1.092 -0.046 1.00 97.50 96 VAL A N 1
ATOM 774 C CA . VAL A 1 96 ? -5.865 1.002 1.234 1.00 97.50 96 VAL A CA 1
ATOM 775 C C . VAL A 1 96 ? -6.208 2.189 2.134 1.00 97.50 96 VAL A C 1
ATOM 777 O O . VAL A 1 96 ? -6.454 2.000 3.329 1.00 97.50 96 VAL A O 1
ATOM 780 N N . ARG A 1 97 ? -6.265 3.406 1.579 1.00 97.50 97 ARG A N 1
ATOM 781 C CA . ARG A 1 97 ? -6.612 4.621 2.328 1.00 97.50 97 ARG A CA 1
ATOM 782 C C . ARG A 1 97 ? -8.034 4.558 2.887 1.00 97.50 97 ARG A C 1
ATOM 784 O O . ARG A 1 97 ? -8.241 4.889 4.056 1.00 97.50 97 ARG A O 1
ATOM 791 N N . GLU A 1 98 ? -8.995 4.105 2.089 1.00 96.69 98 GLU A N 1
ATOM 792 C CA . GLU A 1 98 ? -10.383 3.924 2.519 1.00 96.69 98 GLU A CA 1
ATOM 793 C C . GLU A 1 98 ? -10.492 2.865 3.625 1.00 96.69 98 GLU A C 1
ATOM 795 O O . GLU A 1 98 ? -11.042 3.133 4.697 1.00 96.69 98 GLU A O 1
ATOM 800 N N . ARG A 1 99 ? -9.877 1.690 3.435 1.00 95.00 99 ARG A N 1
ATOM 801 C CA . ARG A 1 99 ? -9.875 0.607 4.436 1.00 95.00 99 ARG A CA 1
ATOM 802 C C . ARG A 1 99 ? -9.209 1.027 5.740 1.00 95.00 99 ARG A C 1
ATOM 804 O O . ARG A 1 99 ? -9.678 0.654 6.816 1.00 95.00 99 ARG A O 1
ATOM 811 N N . TYR A 1 100 ? -8.151 1.830 5.664 1.00 96.81 100 TYR A N 1
ATOM 812 C CA . TYR A 1 100 ? -7.512 2.402 6.843 1.00 96.81 100 TYR A CA 1
ATOM 813 C C . TYR A 1 100 ? -8.470 3.321 7.616 1.00 96.81 100 TYR A C 1
ATOM 815 O O . TYR A 1 100 ? -8.556 3.225 8.843 1.00 96.81 100 TYR A O 1
ATOM 823 N N . ALA A 1 101 ? -9.232 4.172 6.922 1.00 96.75 101 ALA A N 1
ATOM 824 C CA . ALA A 1 101 ? -10.225 5.035 7.558 1.00 96.75 101 ALA A CA 1
ATOM 825 C C . ALA A 1 101 ? -11.343 4.222 8.242 1.00 96.75 101 ALA A C 1
ATOM 827 O O . ALA A 1 101 ? -11.706 4.510 9.389 1.00 96.75 101 ALA A O 1
ATOM 828 N N . GLU A 1 102 ? -11.841 3.165 7.590 1.00 95.25 102 GLU A N 1
ATOM 829 C CA . GLU A 1 102 ? -12.814 2.237 8.181 1.00 95.25 102 GLU A CA 1
ATOM 830 C C . GLU A 1 102 ? -12.258 1.543 9.434 1.00 95.25 102 GLU A C 1
ATOM 832 O O . GLU A 1 102 ? -12.905 1.530 10.487 1.00 95.25 102 GLU A O 1
ATOM 837 N N . LEU A 1 103 ? -11.042 0.994 9.341 1.00 97.25 103 LEU A N 1
ATOM 838 C CA . LEU A 1 103 ? -10.349 0.336 10.447 1.00 97.25 103 LEU A CA 1
ATOM 839 C C . LEU A 1 103 ? -10.180 1.286 11.636 1.00 97.25 103 LEU A C 1
ATOM 841 O O . LEU A 1 103 ? -10.470 0.913 12.776 1.00 97.25 103 LEU A O 1
ATOM 845 N N . HIS A 1 104 ? -9.750 2.520 11.375 1.00 97.31 104 HIS A N 1
ATOM 846 C CA . HIS A 1 104 ? -9.567 3.533 12.406 1.00 97.31 104 HIS A CA 1
ATOM 847 C C . HIS A 1 104 ? -10.890 3.858 13.114 1.00 97.31 104 HIS A C 1
ATOM 849 O O . HIS A 1 104 ? -10.936 3.922 14.344 1.00 97.31 104 HIS A O 1
ATOM 855 N N . SER A 1 105 ? -11.983 4.006 12.360 1.00 97.06 105 SER A N 1
ATOM 856 C CA . SER A 1 105 ? -13.321 4.229 12.921 1.00 97.06 105 SER A CA 1
ATOM 857 C C . SER A 1 105 ? -13.748 3.090 13.856 1.00 97.06 105 SER A C 1
ATOM 859 O O . SER A 1 105 ? -14.133 3.328 15.006 1.00 97.06 105 SER A O 1
ATOM 861 N N . VAL A 1 106 ? -13.603 1.836 13.413 1.00 96.75 106 VAL A N 1
ATOM 862 C CA . VAL A 1 106 ? -13.924 0.656 14.234 1.00 96.75 106 VAL A CA 1
ATOM 863 C C . VAL A 1 106 ? -13.058 0.608 15.495 1.00 96.75 106 VAL A C 1
ATO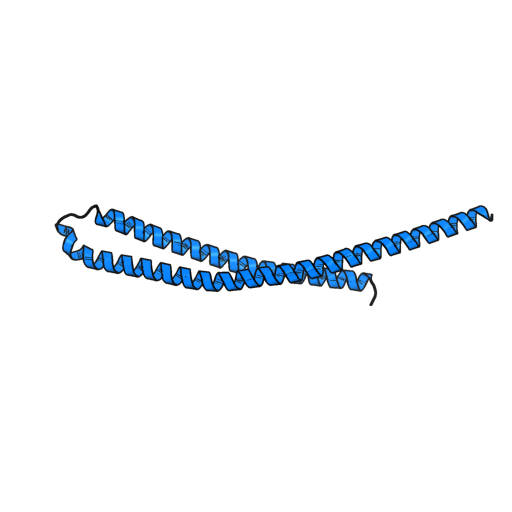M 865 O O . VAL A 1 106 ? -13.582 0.389 16.591 1.00 96.75 106 VAL A O 1
ATOM 868 N N . SER A 1 107 ? -11.757 0.867 15.363 1.00 97.00 107 SER A N 1
ATOM 869 C CA . SER A 1 107 ? -10.809 0.882 16.480 1.00 97.00 107 SER A CA 1
ATOM 870 C C . SER A 1 107 ? -11.161 1.958 17.519 1.00 97.00 107 SER A C 1
ATOM 872 O O . SER A 1 107 ? -11.189 1.683 18.723 1.00 97.00 107 SER A O 1
ATOM 874 N N . ALA A 1 108 ? -11.555 3.158 17.079 1.00 97.94 108 ALA A N 1
ATOM 875 C CA . ALA A 1 108 ? -12.006 4.231 17.965 1.00 97.94 108 ALA A CA 1
ATOM 876 C C . ALA A 1 108 ? -13.283 3.851 18.743 1.00 97.94 108 ALA A C 1
ATOM 878 O O . ALA A 1 108 ? -13.382 4.070 19.960 1.00 97.94 108 ALA A O 1
ATOM 879 N N . VAL A 1 109 ? -14.259 3.224 18.077 1.00 97.38 109 VAL A N 1
ATOM 880 C CA . VAL A 1 109 ? -15.490 2.741 18.726 1.00 97.38 109 VAL A CA 1
ATOM 881 C C . VAL A 1 109 ? -15.188 1.614 19.719 1.00 97.38 109 VAL A C 1
ATOM 883 O O . VAL A 1 109 ? -15.740 1.592 20.822 1.00 97.38 109 VAL A O 1
ATOM 886 N N . LEU A 1 110 ? -14.294 0.689 19.374 1.00 97.06 110 LEU A N 1
ATOM 887 C CA . LEU A 1 110 ? -13.868 -0.387 20.268 1.00 97.06 110 LEU A CA 1
ATOM 888 C C . LEU A 1 110 ? -13.168 0.161 21.518 1.00 97.06 110 LEU A C 1
ATOM 890 O O . LEU A 1 110 ? -13.519 -0.226 22.636 1.00 97.06 110 LEU A O 1
ATOM 894 N N . SER A 1 111 ? -12.225 1.088 21.340 1.00 97.69 111 SER A N 1
ATOM 895 C CA . SER A 1 111 ? -11.482 1.730 22.428 1.00 97.69 111 SER A CA 1
ATOM 896 C C . SER A 1 111 ? -12.414 2.468 23.395 1.00 97.69 111 SER A C 1
ATOM 898 O O . SER A 1 111 ? -12.395 2.216 24.603 1.00 97.69 111 SER A O 1
ATOM 900 N N . SER A 1 112 ? -13.322 3.296 22.870 1.00 97.00 112 SER A N 1
ATOM 901 C CA . SER A 1 112 ? -14.307 4.010 23.696 1.00 97.00 112 SER A CA 1
ATOM 902 C C . SER A 1 112 ? -15.267 3.062 24.426 1.00 97.00 112 SER A C 1
ATOM 904 O O . SER A 1 112 ? -15.565 3.273 25.604 1.00 97.00 112 SER A O 1
ATOM 906 N N . THR A 1 113 ? -15.700 1.975 23.777 1.00 96.56 113 THR A N 1
ATOM 907 C CA . THR A 1 113 ? -16.555 0.954 24.405 1.00 96.56 113 THR A CA 1
ATOM 908 C C . THR A 1 113 ? -15.821 0.238 25.544 1.00 96.56 113 THR A C 1
ATOM 910 O O . THR A 1 113 ? -16.389 0.037 26.616 1.00 96.56 113 THR A O 1
ATOM 913 N N . ARG A 1 114 ? -14.540 -0.107 25.360 1.00 96.69 114 ARG A N 1
ATOM 914 C CA . ARG A 1 114 ? -13.707 -0.708 26.416 1.00 96.69 114 ARG A CA 1
ATOM 915 C C . ARG A 1 114 ? -13.516 0.235 27.600 1.00 96.69 114 ARG A C 1
ATOM 917 O O . ARG A 1 114 ? -13.662 -0.197 28.741 1.00 96.69 114 ARG A O 1
ATOM 924 N N . ALA A 1 115 ? -13.238 1.511 27.333 1.00 96.75 115 ALA A N 1
ATOM 925 C CA . ALA A 1 115 ? -13.071 2.521 28.373 1.00 96.75 115 ALA A CA 1
ATOM 926 C C . ALA A 1 115 ? -14.356 2.713 29.194 1.00 96.75 115 ALA A C 1
ATOM 928 O O . ALA A 1 115 ? -14.301 2.794 30.421 1.00 96.75 115 ALA A O 1
ATOM 929 N N . ARG A 1 116 ? -15.522 2.729 28.537 1.00 95.56 116 ARG A N 1
ATOM 930 C CA . ARG A 1 116 ? -16.821 2.789 29.218 1.00 95.56 116 ARG A CA 1
ATOM 931 C C . ARG A 1 116 ? -17.054 1.566 30.105 1.00 95.56 116 ARG A C 1
ATOM 933 O O . ARG A 1 116 ? -17.346 1.725 31.286 1.00 95.56 116 ARG A O 1
ATOM 940 N N . ALA A 1 117 ? -16.849 0.366 29.563 1.00 94.56 117 ALA A N 1
ATOM 941 C CA . ALA A 1 117 ? -17.033 -0.874 30.309 1.00 94.56 117 ALA A CA 1
ATOM 942 C C . ALA A 1 117 ? -16.105 -0.965 31.535 1.00 94.56 117 ALA A C 1
ATOM 944 O O . ALA A 1 117 ? -16.513 -1.484 32.573 1.00 94.56 117 ALA A O 1
ATOM 945 N N . ALA A 1 118 ? -14.871 -0.455 31.430 1.00 94.94 118 ALA A N 1
ATOM 946 C CA . ALA A 1 118 ? -13.944 -0.360 32.555 1.00 94.94 118 ALA A CA 1
ATOM 947 C C . ALA A 1 118 ? -14.484 0.574 33.647 1.00 94.94 118 ALA A C 1
ATOM 949 O O . ALA A 1 118 ? -14.700 0.119 34.764 1.00 94.94 118 ALA A O 1
ATOM 950 N N . ARG A 1 119 ? -14.848 1.815 33.297 1.00 95.50 119 ARG A N 1
ATOM 951 C CA . ARG A 1 119 ? -15.421 2.786 34.248 1.00 95.50 119 ARG A CA 1
ATOM 952 C C . ARG A 1 119 ? -16.669 2.261 34.955 1.00 95.50 119 ARG A C 1
ATOM 954 O O . ARG A 1 119 ? -16.847 2.486 36.148 1.00 95.50 119 ARG A O 1
ATOM 961 N N . ASP A 1 120 ? -17.532 1.551 34.233 1.00 93.62 120 ASP A N 1
ATOM 962 C CA . ASP A 1 120 ? -18.738 0.967 34.818 1.00 93.62 120 ASP A CA 1
ATOM 963 C C . ASP A 1 120 ? -18.409 -0.196 35.768 1.00 93.62 120 ASP A C 1
ATOM 965 O O . ASP A 1 120 ? -19.134 -0.423 36.736 1.00 93.62 120 ASP A O 1
ATOM 969 N N . ARG A 1 121 ? -17.331 -0.957 35.524 1.00 92.62 121 ARG A N 1
ATOM 970 C CA . ARG A 1 121 ? -16.836 -1.959 36.486 1.00 92.62 121 ARG A CA 1
ATOM 971 C C . ARG A 1 121 ? -16.268 -1.291 37.732 1.00 92.62 121 ARG A C 1
ATOM 973 O O . ARG A 1 121 ? -16.700 -1.672 38.814 1.00 92.62 121 ARG A O 1
ATOM 980 N N . ASP A 1 122 ? -15.420 -0.284 37.568 1.00 95.31 122 ASP A N 1
ATOM 981 C CA . ASP A 1 122 ? -14.782 0.429 38.679 1.00 95.31 122 ASP A CA 1
ATOM 982 C C . ASP A 1 122 ? -15.836 1.092 39.576 1.00 95.31 122 ASP A C 1
ATOM 984 O O . ASP A 1 122 ? -15.799 0.962 40.796 1.00 95.31 122 ASP A O 1
ATOM 988 N N . ARG A 1 123 ? -16.862 1.716 38.976 1.00 95.31 123 ARG A N 1
ATOM 989 C CA . ARG A 1 123 ? -17.992 2.298 39.717 1.00 95.31 123 ARG A CA 1
ATOM 990 C C . ARG A 1 123 ? -18.763 1.247 40.520 1.00 95.31 123 ARG A C 1
ATOM 992 O O . ARG A 1 123 ? -19.090 1.491 41.676 1.00 95.31 123 ARG A O 1
ATOM 999 N N . ARG A 1 124 ? -19.053 0.083 39.925 1.00 93.94 124 ARG A N 1
ATOM 1000 C CA . ARG A 1 124 ? -19.733 -1.021 40.630 1.00 93.94 124 ARG A CA 1
ATOM 1001 C C . ARG A 1 124 ? -18.874 -1.602 41.750 1.00 93.94 124 ARG A C 1
ATOM 1003 O O . ARG A 1 124 ? -19.409 -2.061 42.749 1.00 93.94 124 ARG A O 1
ATOM 1010 N N . GLU A 1 125 ? -17.559 -1.637 41.576 1.00 94.06 125 GLU A N 1
ATOM 1011 C CA . GLU A 1 125 ? -16.634 -2.092 42.610 1.00 94.06 125 GLU A CA 1
ATOM 1012 C C . GLU A 1 125 ? -16.562 -1.107 43.776 1.00 94.06 125 GLU A C 1
ATOM 1014 O O . GLU A 1 125 ? -16.709 -1.536 44.917 1.00 94.06 125 GLU A O 1
ATOM 1019 N N . ALA A 1 126 ? -16.462 0.194 43.493 1.00 93.88 126 ALA A N 1
ATOM 1020 C CA . ALA A 1 126 ? -16.515 1.249 44.503 1.00 93.88 126 ALA A CA 1
ATOM 1021 C C . ALA A 1 126 ? -17.801 1.186 45.340 1.00 93.88 126 ALA A C 1
ATOM 1023 O O . ALA A 1 126 ? -17.723 1.145 46.562 1.00 93.88 126 ALA A O 1
ATOM 1024 N N . GLN A 1 127 ? -18.965 1.056 44.692 1.00 94.44 127 GLN A N 1
ATOM 1025 C CA . GLN A 1 127 ? -20.254 0.909 45.382 1.00 94.44 127 GLN A CA 1
ATOM 1026 C C . GLN A 1 127 ? -20.281 -0.309 46.314 1.00 94.44 127 GLN A C 1
ATOM 1028 O O . GLN A 1 127 ? -20.685 -0.199 47.466 1.00 94.44 127 GLN A O 1
ATOM 1033 N N . ARG A 1 128 ? -19.782 -1.466 45.857 1.00 92.75 128 ARG A N 1
ATOM 1034 C CA . ARG A 1 128 ? -19.699 -2.671 46.701 1.00 92.75 128 ARG A CA 1
ATOM 1035 C C . ARG A 1 128 ? -18.752 -2.494 47.887 1.00 92.75 128 ARG A C 1
ATOM 1037 O O . ARG A 1 128 ? -19.023 -3.028 48.957 1.00 92.75 128 ARG A O 1
ATOM 1044 N N . MET A 1 129 ? -17.639 -1.784 47.703 1.00 91.56 129 MET A N 1
ATOM 1045 C CA . MET A 1 129 ? -16.712 -1.484 48.798 1.00 91.56 129 MET A CA 1
ATOM 1046 C C . MET A 1 129 ? -17.350 -0.540 49.821 1.00 91.56 129 MET A C 1
ATOM 1048 O O . MET A 1 129 ? -17.250 -0.797 51.017 1.00 91.56 129 MET A O 1
ATOM 1052 N N . GLU A 1 130 ? -18.046 0.505 49.370 1.00 92.19 130 GLU A N 1
ATOM 1053 C CA . GLU A 1 130 ? -18.793 1.424 50.239 1.00 92.19 130 GLU A CA 1
ATOM 1054 C C . GLU A 1 130 ? -19.860 0.683 51.056 1.00 92.19 130 GLU A C 1
ATOM 1056 O O . GLU A 1 130 ? -19.901 0.820 52.278 1.00 92.19 130 GLU A O 1
ATOM 1061 N N . GLU A 1 131 ? -20.662 -0.172 50.415 1.00 90.56 131 GLU A N 1
ATOM 1062 C CA . GLU A 1 131 ? -21.660 -1.013 51.090 1.00 90.56 131 GLU A CA 1
ATOM 1063 C C . GLU A 1 131 ? -21.025 -1.906 52.169 1.00 90.56 131 GLU A C 1
ATOM 1065 O O . GLU A 1 131 ? -21.534 -1.999 53.286 1.00 90.56 131 GLU A O 1
ATOM 1070 N N . GLN A 1 132 ? -19.884 -2.539 51.873 1.00 90.81 132 GLN A N 1
ATOM 1071 C CA . GLN A 1 132 ? -19.162 -3.369 52.843 1.00 90.81 132 GLN A CA 1
ATOM 1072 C C . GLN A 1 132 ? -18.610 -2.563 54.025 1.00 90.81 132 GLN A C 1
ATOM 1074 O O . GLN A 1 132 ? -18.616 -3.060 55.153 1.00 90.81 132 GLN A O 1
ATOM 1079 N N . VAL A 1 133 ? -18.134 -1.338 53.785 1.00 92.31 133 VAL A N 1
ATOM 1080 C CA . VAL A 1 133 ? -17.656 -0.435 54.841 1.00 92.31 133 VAL A CA 1
ATOM 1081 C C . VAL A 1 133 ? -18.808 -0.023 55.755 1.00 92.31 133 VAL A C 1
ATOM 1083 O O . VAL A 1 133 ? -18.663 -0.119 56.973 1.00 92.31 133 VAL A O 1
ATOM 1086 N N . LEU A 1 134 ? -19.958 0.360 55.192 1.00 90.12 134 LEU A N 1
ATOM 1087 C CA . LEU A 1 134 ? -21.151 0.724 55.965 1.00 90.12 134 LEU A CA 1
ATOM 1088 C C . LEU A 1 134 ? -21.647 -0.451 56.824 1.00 90.12 134 LEU A C 1
ATOM 1090 O O . LEU A 1 134 ? -21.816 -0.300 58.030 1.00 90.12 134 LEU A O 1
ATOM 1094 N N . LEU A 1 135 ? -21.756 -1.653 56.243 1.00 88.75 135 LEU A N 1
ATOM 1095 C CA . LEU A 1 135 ? -22.159 -2.872 56.965 1.00 88.75 135 LEU A CA 1
ATOM 1096 C C . LEU A 1 135 ? -21.195 -3.283 58.089 1.00 88.75 135 LEU A C 1
ATOM 1098 O O . LEU A 1 135 ? -21.584 -4.029 58.990 1.00 88.75 135 LEU A O 1
ATOM 1102 N N . ARG A 1 136 ? -19.925 -2.870 58.006 1.00 84.81 136 ARG A N 1
ATOM 1103 C CA . ARG A 1 136 ? -18.917 -3.103 59.047 1.00 84.81 136 ARG A CA 1
ATOM 1104 C C . ARG A 1 136 ? -18.956 -2.035 60.140 1.00 84.81 136 ARG A C 1
ATOM 1106 O O . ARG A 1 136 ? -18.586 -2.354 61.260 1.00 84.81 136 ARG A O 1
ATOM 1113 N N . TRP A 1 137 ? -19.349 -0.803 59.818 1.00 80.25 137 TRP A N 1
ATOM 1114 C CA . TRP A 1 137 ? -19.494 0.278 60.797 1.00 80.25 137 TRP A CA 1
ATOM 1115 C C . TRP A 1 137 ? -20.738 0.073 61.669 1.00 80.25 137 TRP A C 1
ATOM 1117 O O . TRP A 1 137 ? -20.668 0.259 62.878 1.00 80.25 137 TRP A O 1
ATOM 1127 N N . ASP A 1 138 ? -21.853 -0.364 61.083 1.00 72.62 138 ASP A N 1
ATOM 1128 C CA . ASP A 1 138 ? -23.122 -0.596 61.796 1.00 72.62 138 ASP A CA 1
ATOM 1129 C C . ASP A 1 138 ? -23.116 -1.824 62.737 1.00 72.62 138 ASP A C 1
ATOM 1131 O O . ASP A 1 138 ? -24.151 -2.168 63.313 1.00 72.62 138 ASP A O 1
ATOM 1135 N N . ARG A 1 139 ? -21.976 -2.508 62.893 1.00 54.69 139 ARG A N 1
ATOM 1136 C CA . ARG A 1 139 ? -21.823 -3.738 63.679 1.00 54.69 139 ARG A CA 1
ATOM 1137 C C . ARG A 1 139 ? -20.824 -3.551 64.815 1.00 54.69 139 ARG A C 1
ATOM 1139 O O . ARG A 1 139 ? -21.115 -4.068 65.915 1.00 54.69 139 ARG A O 1
#

Radius of gyration: 31.87 Å; chains: 1; bounding box: 60×16×105 Å

InterPro domains:
  IPR012823 Flagellar export FliJ [PF02050] (9-137)
  IPR053716 Flagellar assembly and chemotaxis effector [G3DSA:1.10.287.1700] (3-139)

pLDDT: mean 92.65, std 8.44, range [54.69, 98.38]

Foldseek 3Di:
DDLVVVLVVLVVVLVVLVVQLVVLVVVLVVLVVLLVVLVVVLVVLVVCLVVDVVPDDPVCVVVNVVSNVVSVVSSVVSVVVSVVSVVVSVVSVVVSVVSVVVSVVSVVVSVVSVVVVVVVVVVVVVVVVVVVVVVVVVD

Organism: NCBI:txid441119

Sequence (139 aa):
MSESRRIRALDVLERLRRHEMEVEARELGLLRGRIAEQARHRDTLKARLVDETHGLTLEGAPYLADFLRSMRAEIAAAEQEIAKLEQEAERYEDAVRERYAELHSVSAVLSSTRARAARDRDRREAQRMEEQVLLRWDR

Secondary structure (DSSP, 8-state):
--HHHHHHHHHHHHHHHHHHHHHHHHHHHHHHHHHHHHHHHHHHHHHHHHHHHHS--TTTHHHHHHHHHHHHHHHHHHHHHHHHHHHHHHHHHHHHHHHHHHHHHHHHHHHHHHHHHHHHHHHHHHHHHHHHHHHHH--